Protein AF-A0A3D4I0L5-F1 (afdb_monomer)

Structure (mmCIF, N/CA/C/O backbone):
data_AF-A0A3D4I0L5-F1
#
_entry.id   AF-A0A3D4I0L5-F1
#
loop_
_atom_site.group_PDB
_atom_site.id
_atom_site.type_symbol
_atom_site.label_atom_id
_atom_site.label_alt_id
_atom_site.label_comp_id
_atom_site.label_asym_id
_atom_site.label_entity_id
_atom_site.label_seq_id
_atom_site.pdbx_PDB_ins_code
_atom_site.Cartn_x
_atom_site.Cartn_y
_atom_site.Cartn_z
_atom_site.occupancy
_atom_site.B_iso_or_equiv
_atom_site.auth_seq_id
_atom_site.auth_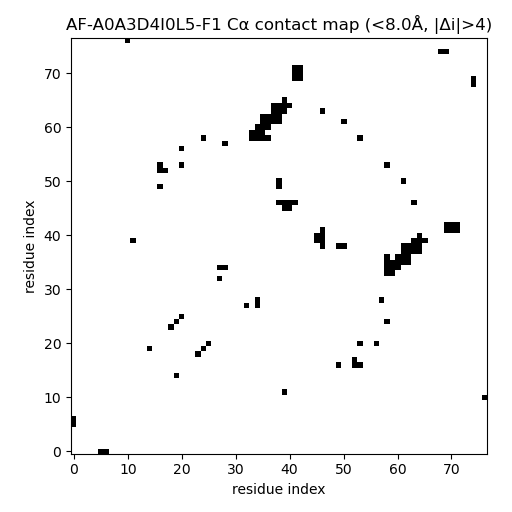comp_id
_atom_site.auth_asym_id
_atom_site.auth_atom_id
_atom_site.pdbx_PDB_model_num
ATOM 1 N N . GLU A 1 1 ? -7.126 4.614 -29.609 1.00 58.72 1 GLU A N 1
ATOM 2 C CA . GLU A 1 1 ? -8.355 4.097 -28.966 1.00 58.72 1 GLU A CA 1
ATOM 3 C C . GLU A 1 1 ? -9.249 3.443 -30.021 1.00 58.72 1 GLU A C 1
ATOM 5 O O . GLU A 1 1 ? -9.036 3.708 -31.199 1.00 58.72 1 GLU A O 1
ATOM 10 N N . THR A 1 2 ? -10.160 2.547 -29.629 1.00 55.84 2 THR A N 1
ATOM 11 C CA . THR A 1 2 ? -10.988 1.696 -30.515 1.00 55.84 2 THR A CA 1
ATOM 12 C C . THR A 1 2 ? -12.441 1.664 -30.024 1.00 55.84 2 THR A C 1
ATOM 14 O O . THR A 1 2 ? -12.715 2.049 -28.888 1.00 55.84 2 THR A O 1
ATOM 17 N N . ALA A 1 3 ? -13.378 1.199 -30.853 1.00 68.69 3 ALA A N 1
ATOM 18 C CA . ALA A 1 3 ? -14.780 1.058 -30.471 1.00 68.69 3 ALA A CA 1
ATOM 19 C C . ALA A 1 3 ? -14.941 0.082 -29.287 1.00 68.69 3 ALA A C 1
ATOM 21 O O . ALA A 1 3 ? -14.568 -1.086 -29.384 1.00 68.69 3 ALA A O 1
ATOM 22 N N . GLY A 1 4 ? -15.514 0.569 -28.181 1.00 89.31 4 GLY A N 1
ATOM 23 C CA . GLY A 1 4 ? -15.836 -0.226 -26.989 1.00 89.31 4 GLY A CA 1
ATOM 24 C C . GLY A 1 4 ? -14.738 -0.322 -25.922 1.00 89.31 4 GLY A C 1
ATOM 25 O O . GLY A 1 4 ? -14.892 -1.107 -24.992 1.00 89.31 4 GLY A O 1
ATOM 26 N N . GLY A 1 5 ? -13.650 0.449 -26.024 1.00 89.62 5 GLY A N 1
ATOM 27 C CA . GLY A 1 5 ? -12.570 0.448 -25.031 1.00 89.62 5 GLY A CA 1
ATOM 28 C C . GLY A 1 5 ? -12.082 1.846 -24.657 1.00 89.62 5 GLY A C 1
ATOM 29 O O . GLY A 1 5 ? -12.443 2.826 -25.303 1.00 89.62 5 GLY A O 1
ATOM 30 N N . MET A 1 6 ? -11.238 1.905 -23.624 1.00 90.69 6 MET A N 1
ATOM 31 C CA . MET A 1 6 ? -10.562 3.120 -23.165 1.00 90.69 6 MET A CA 1
ATOM 32 C C . MET A 1 6 ? -9.044 2.909 -23.128 1.00 90.69 6 MET A C 1
ATOM 34 O O . MET A 1 6 ? -8.580 1.826 -22.767 1.00 90.69 6 MET A O 1
ATOM 38 N N . LEU A 1 7 ? -8.270 3.937 -23.478 1.00 87.25 7 LEU A N 1
ATOM 39 C CA . LEU A 1 7 ? -6.817 3.983 -23.282 1.00 87.25 7 LEU A CA 1
ATOM 40 C C . LEU A 1 7 ? -6.459 4.868 -22.080 1.00 87.25 7 LEU A C 1
ATOM 42 O O . LEU A 1 7 ? -6.927 5.996 -21.963 1.00 87.25 7 LEU A O 1
ATOM 46 N N . ASN A 1 8 ? -5.591 4.357 -21.205 1.00 83.12 8 ASN A N 1
ATOM 47 C CA . ASN A 1 8 ? -5.096 5.035 -20.007 1.00 83.12 8 ASN A CA 1
ATOM 48 C C . ASN A 1 8 ? -3.558 4.999 -19.992 1.00 83.12 8 ASN A C 1
ATOM 50 O O . ASN A 1 8 ? -2.965 3.960 -20.269 1.00 83.12 8 ASN A O 1
ATOM 54 N N . SER A 1 9 ? -2.935 6.127 -19.638 1.00 83.44 9 SER A N 1
ATOM 55 C CA . SER A 1 9 ? -1.490 6.260 -19.415 1.00 83.44 9 SER A CA 1
ATOM 56 C C . SER A 1 9 ? -1.190 7.163 -18.207 1.00 83.44 9 SER A C 1
ATOM 58 O O . SER A 1 9 ? -0.364 8.066 -18.284 1.00 83.44 9 SER A O 1
ATOM 60 N N . VAL A 1 10 ? -1.897 6.948 -17.091 1.00 80.69 10 VAL A N 1
ATOM 61 C CA . VAL A 1 10 ? -1.799 7.744 -15.847 1.00 80.69 10 VAL A CA 1
ATOM 62 C C . VAL A 1 10 ? -0.434 7.619 -15.154 1.00 80.69 10 VAL A C 1
ATOM 64 O O . VAL A 1 10 ? -0.062 8.507 -14.396 1.00 80.69 10 VAL A O 1
ATOM 67 N N . GLY A 1 11 ? 0.329 6.548 -15.401 1.00 78.69 11 GLY A N 1
ATOM 68 C CA . GLY A 1 11 ? 1.694 6.417 -14.871 1.00 78.69 11 GLY A CA 1
ATOM 69 C C . GLY A 1 11 ? 1.774 6.225 -13.351 1.00 78.69 11 GLY A C 1
ATOM 70 O O . GLY A 1 11 ? 2.717 6.697 -12.729 1.00 78.69 11 GLY A O 1
ATOM 71 N N . LEU A 1 12 ? 0.786 5.551 -12.745 1.00 80.38 12 LEU A N 1
ATOM 72 C CA . LEU A 1 12 ? 0.761 5.212 -11.311 1.00 80.38 12 LEU A CA 1
ATOM 73 C C . LEU A 1 12 ? 0.884 6.420 -10.356 1.00 80.38 12 LEU A C 1
ATOM 75 O O . LEU A 1 12 ? 1.459 6.299 -9.274 1.00 80.38 12 LEU A O 1
ATOM 79 N N . GLN A 1 13 ? 0.322 7.582 -10.711 1.00 82.44 13 GLN A N 1
ATOM 80 C CA . GLN A 1 13 ? 0.285 8.727 -9.796 1.00 82.44 13 GLN A CA 1
ATOM 81 C C . GLN A 1 13 ? -0.426 8.375 -8.481 1.00 82.44 13 GLN A C 1
ATOM 83 O O . GLN A 1 13 ? -1.609 8.040 -8.472 1.00 82.44 13 GLN A O 1
ATOM 88 N N . ASN A 1 14 ? 0.307 8.465 -7.370 1.00 89.81 14 ASN A N 1
ATOM 89 C CA . ASN A 1 14 ? -0.185 8.196 -6.023 1.00 89.81 14 ASN A CA 1
ATOM 90 C C . ASN A 1 14 ? 0.572 9.062 -4.991 1.00 89.81 14 ASN A C 1
ATOM 92 O O . ASN A 1 14 ? 1.710 9.460 -5.252 1.00 89.81 14 ASN A O 1
ATOM 96 N N . PRO A 1 15 ? -0.029 9.370 -3.828 1.00 89.94 15 PRO A N 1
ATOM 97 C CA . PRO A 1 15 ? 0.583 10.224 -2.807 1.00 89.94 15 PRO A CA 1
ATOM 98 C C . PRO A 1 15 ? 1.610 9.496 -1.915 1.00 89.94 15 PRO A C 1
ATOM 100 O O . PRO A 1 15 ? 2.147 10.101 -0.985 1.00 89.94 15 PRO A O 1
ATOM 103 N N . GLY A 1 16 ? 1.885 8.215 -2.180 1.00 94.06 16 GLY A N 1
ATOM 104 C CA . GLY A 1 16 ? 2.792 7.370 -1.408 1.00 94.06 16 GLY A CA 1
ATOM 105 C C . GLY A 1 16 ? 2.123 6.622 -0.251 1.00 94.06 16 GLY A C 1
ATOM 106 O O . GLY A 1 16 ? 1.062 6.998 0.255 1.00 94.06 16 GLY A O 1
ATOM 107 N N . VAL A 1 17 ? 2.789 5.553 0.197 1.00 96.31 17 VAL A N 1
ATOM 108 C CA . VAL A 1 17 ? 2.281 4.624 1.222 1.00 96.31 17 VAL A CA 1
ATOM 109 C C . VAL A 1 17 ? 2.036 5.294 2.579 1.00 96.31 17 VAL A C 1
ATOM 111 O O . VAL A 1 17 ? 1.016 5.039 3.214 1.00 96.31 17 VAL A O 1
ATOM 114 N N . ASP A 1 18 ? 2.897 6.224 3.001 1.00 96.56 18 ASP A N 1
ATOM 115 C CA . ASP A 1 18 ? 2.728 6.921 4.285 1.00 96.56 18 ASP A CA 1
ATOM 116 C C . ASP A 1 18 ? 1.485 7.809 4.294 1.00 96.56 18 ASP A C 1
ATOM 118 O O . ASP A 1 18 ? 0.755 7.879 5.289 1.00 96.56 18 ASP A O 1
ATOM 122 N N . TYR A 1 19 ? 1.226 8.488 3.172 1.00 97.75 19 TYR A N 1
ATOM 123 C CA . TYR A 1 19 ? 0.026 9.297 3.024 1.00 97.75 19 TYR A CA 1
ATOM 124 C C . TYR A 1 19 ? -1.220 8.414 3.063 1.00 97.75 19 TYR A C 1
ATOM 126 O O . TYR A 1 19 ? -2.164 8.742 3.786 1.00 97.75 19 TYR A O 1
ATOM 134 N N . PHE A 1 20 ? -1.203 7.292 2.340 1.00 97.44 20 PHE A N 1
ATOM 135 C CA . PHE A 1 20 ? -2.290 6.316 2.332 1.00 97.44 20 PHE A CA 1
ATOM 136 C C . PHE A 1 20 ? -2.604 5.808 3.748 1.00 97.44 20 PHE A C 1
ATOM 138 O O . PHE A 1 20 ? -3.747 5.921 4.200 1.00 97.44 20 PHE A O 1
ATOM 145 N N . ILE A 1 21 ? -1.592 5.338 4.489 1.00 97.81 21 ILE A N 1
ATOM 146 C CA . ILE A 1 21 ? -1.750 4.814 5.858 1.00 97.81 21 ILE A CA 1
ATOM 147 C C . ILE A 1 21 ? -2.332 5.880 6.790 1.00 97.81 21 ILE A C 1
ATOM 149 O O . ILE A 1 21 ? -3.209 5.589 7.606 1.00 97.81 21 ILE A O 1
ATOM 153 N N . LYS A 1 22 ? -1.859 7.125 6.682 1.00 98.12 22 LYS A N 1
ATOM 154 C CA . LYS A 1 22 ? -2.260 8.204 7.591 1.00 98.12 22 LYS A CA 1
ATOM 155 C C . LYS A 1 22 ? -3.642 8.781 7.279 1.00 98.12 22 LYS A C 1
ATOM 157 O O . LYS A 1 22 ? -4.360 9.138 8.212 1.00 98.12 22 LYS A O 1
ATOM 162 N N . ASN A 1 23 ? -3.997 8.927 6.004 1.00 97.81 23 ASN A N 1
ATOM 163 C CA . ASN A 1 23 ? -5.146 9.742 5.593 1.00 97.81 23 ASN A CA 1
ATOM 164 C C . ASN A 1 23 ? -6.295 8.921 4.996 1.00 97.81 23 ASN A C 1
ATOM 166 O O . ASN A 1 23 ? -7.455 9.246 5.241 1.00 97.81 23 ASN A O 1
ATOM 170 N N . GLU A 1 24 ? -6.000 7.857 4.250 1.00 97.19 24 GLU A N 1
ATOM 171 C CA . GLU A 1 24 ? -7.009 7.111 3.485 1.00 97.19 24 GLU A CA 1
ATOM 172 C C . GLU A 1 24 ? -7.448 5.839 4.210 1.00 97.19 24 GLU A C 1
ATOM 174 O O . GLU A 1 24 ? -8.645 5.594 4.393 1.00 97.19 24 GLU A O 1
ATOM 179 N N . LEU A 1 25 ? -6.485 5.063 4.714 1.00 97.50 25 LEU A N 1
ATOM 180 C CA . LEU A 1 25 ? -6.741 3.805 5.409 1.00 97.50 25 LEU A CA 1
ATOM 181 C C . LEU A 1 25 ? -7.713 3.945 6.600 1.00 97.50 25 LEU A C 1
ATOM 183 O O . LEU A 1 25 ? -8.615 3.112 6.723 1.00 97.50 25 LEU A O 1
ATOM 187 N N . PRO A 1 26 ? -7.647 4.992 7.452 1.00 97.44 26 PRO A N 1
ATOM 188 C CA . PRO A 1 26 ? -8.607 5.156 8.543 1.00 97.44 26 PRO A CA 1
ATOM 189 C C . PRO A 1 26 ? -10.049 5.349 8.065 1.00 97.44 26 PRO A C 1
ATOM 191 O O . PRO A 1 26 ? -10.984 4.977 8.776 1.00 97.44 26 PRO A O 1
ATOM 194 N N . TRP A 1 27 ? -10.247 5.947 6.888 1.00 97.19 27 TRP A N 1
ATOM 195 C CA . TRP A 1 27 ? -11.571 6.077 6.286 1.00 97.19 27 TRP A CA 1
ATOM 196 C C . TRP A 1 27 ? -12.030 4.749 5.679 1.00 97.19 27 TRP A C 1
ATOM 198 O O . TRP A 1 27 ? -13.169 4.348 5.923 1.00 97.19 27 TRP A O 1
ATOM 208 N N . LEU A 1 28 ? -11.145 4.029 4.982 1.00 97.31 28 LEU A N 1
ATOM 209 C CA . LEU A 1 28 ? -11.443 2.713 4.400 1.00 97.31 28 LEU A CA 1
ATOM 210 C C . LEU A 1 28 ? -11.872 1.698 5.468 1.00 97.31 28 LEU A C 1
ATOM 212 O O . LEU A 1 28 ? -12.886 1.024 5.307 1.00 97.31 28 LEU A O 1
ATOM 216 N N . LYS A 1 29 ? -11.194 1.667 6.621 1.00 96.75 29 LYS A N 1
ATOM 217 C CA . LYS A 1 29 ? -11.549 0.772 7.741 1.00 96.75 29 LYS A CA 1
ATOM 218 C C . LYS A 1 29 ? -12.957 1.007 8.293 1.00 96.75 29 LYS A C 1
ATOM 220 O O . LYS A 1 29 ? -13.554 0.089 8.847 1.00 96.75 29 LYS A O 1
ATOM 22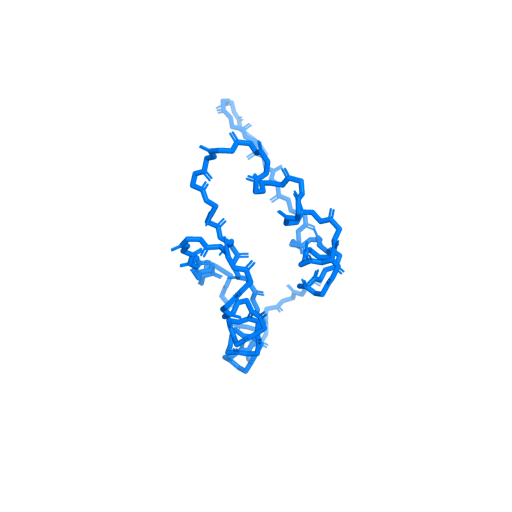5 N N . LYS A 1 30 ? -13.516 2.213 8.139 1.00 97.75 30 LYS A N 1
ATOM 226 C CA . LYS A 1 30 ? -14.890 2.525 8.574 1.00 97.75 30 LYS A CA 1
ATOM 227 C C . LYS A 1 30 ? -15.957 1.988 7.622 1.00 97.75 30 LYS A C 1
ATOM 229 O O . LYS A 1 30 ? -17.119 1.957 8.011 1.00 97.75 30 LYS A O 1
ATOM 234 N N . GLN A 1 31 ? -15.584 1.568 6.412 1.00 97.31 31 GLN A N 1
ATOM 235 C CA . GLN A 1 31 ? -16.540 1.064 5.424 1.00 97.31 31 GLN A CA 1
ATOM 236 C C . GLN A 1 31 ? -16.986 -0.374 5.718 1.00 97.31 31 GLN A C 1
ATOM 238 O O . GLN A 1 31 ? -17.986 -0.823 5.168 1.00 97.31 31 GLN A O 1
ATOM 243 N N . GLY A 1 32 ? -16.278 -1.092 6.600 1.00 94.38 32 GLY A N 1
ATOM 244 C CA . GLY A 1 32 ? -16.623 -2.471 6.956 1.00 94.38 32 GLY A CA 1
ATOM 245 C C . GLY A 1 32 ? -16.446 -3.457 5.797 1.00 94.38 32 GLY A C 1
ATOM 246 O O . GLY A 1 32 ? -17.132 -4.474 5.746 1.00 94.38 32 GLY A O 1
ATOM 247 N N . THR A 1 33 ? -15.555 -3.141 4.857 1.00 96.38 33 THR A N 1
ATOM 248 C CA . THR A 1 33 ? -15.240 -3.957 3.680 1.00 96.38 33 THR A CA 1
ATOM 249 C C . THR A 1 33 ? -13.812 -4.482 3.746 1.00 96.38 33 THR A C 1
ATOM 251 O O . THR A 1 33 ? -12.979 -3.917 4.449 1.00 96.38 33 THR A O 1
ATOM 254 N N . VAL A 1 34 ? -13.525 -5.516 2.952 1.00 98.06 34 VAL A N 1
ATOM 255 C CA . VAL A 1 34 ? -12.162 -6.024 2.750 1.00 98.06 34 VAL A CA 1
ATOM 256 C C . VAL A 1 34 ? -11.310 -4.967 2.045 1.00 98.06 34 VAL A C 1
ATOM 258 O O . VAL A 1 34 ? -11.740 -4.386 1.046 1.00 98.06 34 VAL A O 1
ATOM 261 N N . ILE A 1 35 ? -10.105 -4.727 2.551 1.00 98.19 35 ILE A N 1
ATOM 262 C CA . ILE A 1 35 ? -9.143 -3.756 2.030 1.00 98.19 35 ILE A CA 1
ATOM 263 C C . ILE A 1 35 ? -7.965 -4.511 1.416 1.00 98.19 35 ILE A C 1
ATOM 265 O O . ILE A 1 35 ? -7.164 -5.124 2.124 1.00 98.19 35 ILE A O 1
ATOM 269 N N . ILE A 1 36 ? -7.847 -4.423 0.091 1.00 98.06 36 ILE A N 1
ATOM 270 C CA . ILE A 1 36 ? -6.721 -4.965 -0.676 1.00 98.06 36 ILE A CA 1
ATOM 271 C C . ILE A 1 36 ? -5.841 -3.793 -1.114 1.00 98.06 36 ILE A C 1
ATOM 273 O O . ILE A 1 36 ? -6.292 -2.924 -1.861 1.00 98.06 36 ILE A O 1
ATOM 277 N N . ALA A 1 37 ? -4.598 -3.749 -0.641 1.00 97.62 37 ALA A N 1
ATOM 278 C CA . ALA A 1 37 ? -3.640 -2.716 -1.015 1.00 97.62 37 ALA A CA 1
ATOM 279 C C . ALA A 1 37 ? -2.888 -3.126 -2.289 1.00 97.62 37 ALA A C 1
ATOM 281 O O . ALA A 1 37 ? -2.079 -4.055 -2.259 1.00 97.62 37 ALA A O 1
ATOM 282 N N . ASN A 1 38 ? -3.140 -2.426 -3.398 1.00 96.62 38 ASN A N 1
ATOM 283 C CA . ASN A 1 38 ? -2.346 -2.563 -4.619 1.00 96.62 38 ASN A CA 1
ATOM 28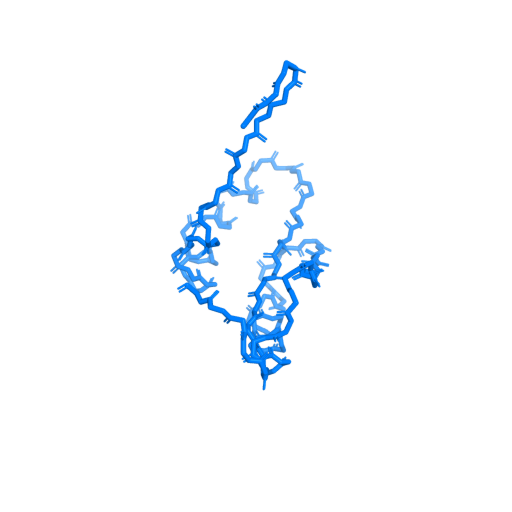4 C C . ASN A 1 38 ? -0.973 -1.910 -4.409 1.00 96.62 38 ASN A C 1
ATOM 286 O O . ASN A 1 38 ? -0.888 -0.715 -4.124 1.00 96.62 38 ASN A O 1
ATOM 290 N N . VAL A 1 39 ? 0.095 -2.692 -4.540 1.00 94.88 39 VAL A N 1
ATOM 291 C CA . VAL A 1 39 ? 1.478 -2.238 -4.375 1.00 94.88 39 VAL A CA 1
ATOM 292 C C . VAL A 1 39 ? 2.172 -2.283 -5.724 1.00 94.88 39 VAL A C 1
ATOM 294 O O . VAL A 1 39 ? 2.275 -3.343 -6.340 1.00 94.88 39 VAL A O 1
ATOM 297 N N . ALA A 1 40 ? 2.681 -1.136 -6.159 1.00 91.44 40 ALA A N 1
ATOM 298 C CA . ALA A 1 40 ? 3.493 -0.999 -7.358 1.00 91.44 40 ALA A CA 1
ATOM 299 C C . ALA A 1 40 ? 4.840 -0.366 -6.995 1.00 91.44 40 ALA A C 1
ATOM 301 O O . ALA A 1 40 ? 4.909 0.517 -6.142 1.00 91.44 40 ALA A O 1
ATOM 302 N N . GLY A 1 41 ? 5.902 -0.816 -7.655 1.00 87.56 41 GLY A N 1
ATOM 303 C CA . GLY A 1 41 ? 7.273 -0.390 -7.392 1.00 87.56 41 GLY A CA 1
ATOM 304 C C . GLY A 1 41 ? 8.154 -0.547 -8.626 1.00 87.56 41 GLY A C 1
ATOM 305 O O . GLY A 1 41 ? 7.827 -1.294 -9.554 1.00 87.56 41 GLY A O 1
ATOM 306 N N . SER A 1 42 ? 9.274 0.171 -8.647 1.00 85.94 42 SER A N 1
ATOM 307 C CA . SER A 1 42 ? 10.243 0.126 -9.747 1.00 85.94 42 SER A CA 1
ATOM 308 C C . SER A 1 42 ? 11.351 -0.902 -9.521 1.00 85.94 42 SER A C 1
ATOM 310 O O . SER A 1 42 ? 12.003 -1.363 -10.464 1.00 85.94 42 SER A O 1
ATOM 312 N N . THR A 1 43 ? 11.572 -1.269 -8.265 1.00 88.38 43 THR A N 1
ATOM 313 C CA . THR A 1 43 ? 12.580 -2.230 -7.831 1.00 88.38 43 THR A CA 1
ATOM 314 C C . THR A 1 43 ? 11.981 -3.211 -6.830 1.00 88.38 43 THR A C 1
ATOM 316 O O . THR A 1 43 ? 10.973 -2.907 -6.200 1.00 88.38 43 THR A O 1
ATOM 319 N N . VAL A 1 44 ? 12.597 -4.389 -6.668 1.00 90.56 44 VAL A N 1
ATOM 320 C CA . VAL A 1 44 ? 12.188 -5.366 -5.639 1.00 90.56 44 VAL A CA 1
ATOM 321 C C . VAL A 1 44 ? 12.220 -4.722 -4.254 1.00 90.56 44 VAL A C 1
ATOM 323 O O . VAL A 1 44 ? 11.332 -4.964 -3.443 1.00 90.56 44 VAL A O 1
ATOM 326 N N . GLU A 1 45 ? 13.212 -3.865 -4.023 1.00 92.88 45 GLU A N 1
ATOM 327 C CA . GLU A 1 45 ? 13.376 -3.118 -2.785 1.00 92.88 45 GLU A CA 1
ATOM 328 C C . GLU A 1 45 ? 12.155 -2.219 -2.495 1.00 92.88 45 GLU A C 1
ATOM 330 O O . GLU A 1 45 ? 11.649 -2.248 -1.376 1.00 92.88 45 GLU A O 1
ATOM 335 N N . ASP A 1 46 ? 11.602 -1.531 -3.505 1.00 91.25 46 ASP A N 1
ATOM 336 C CA . ASP A 1 46 ? 10.394 -0.698 -3.355 1.00 91.25 46 ASP A CA 1
ATOM 337 C C . ASP A 1 46 ? 9.170 -1.529 -2.929 1.00 91.25 46 ASP A C 1
ATOM 339 O O . ASP A 1 46 ? 8.367 -1.098 -2.093 1.00 91.25 46 ASP A O 1
ATOM 343 N N . TYR A 1 47 ? 9.011 -2.730 -3.506 1.00 93.00 47 TYR A N 1
ATOM 344 C CA . TYR A 1 47 ? 7.919 -3.640 -3.145 1.00 93.00 47 TYR A CA 1
ATOM 345 C C . TYR A 1 47 ? 8.062 -4.116 -1.701 1.00 93.00 47 TYR A C 1
ATOM 347 O O . TYR A 1 47 ? 7.082 -4.090 -0.956 1.00 93.00 47 TYR A O 1
ATOM 355 N N . CYS A 1 48 ? 9.269 -4.536 -1.306 1.00 95.44 48 CYS A N 1
ATOM 356 C CA . CYS A 1 48 ? 9.555 -4.976 0.057 1.00 95.44 48 CYS A CA 1
ATOM 357 C C . CYS A 1 48 ? 9.293 -3.855 1.066 1.00 95.44 48 CYS A C 1
ATOM 359 O O . CYS A 1 48 ? 8.537 -4.064 2.008 1.00 95.44 48 CYS A O 1
ATOM 361 N N . GLU A 1 49 ? 9.82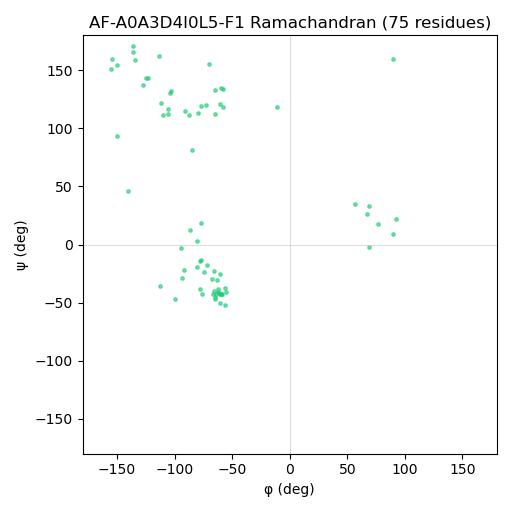8 -2.656 0.830 1.00 95.88 49 GLU A N 1
ATOM 362 C CA . GLU A 1 49 ? 9.646 -1.512 1.727 1.00 95.88 49 GLU A CA 1
ATOM 363 C C . GLU A 1 49 ? 8.166 -1.134 1.877 1.00 95.88 49 GLU A C 1
ATOM 365 O O . GLU A 1 49 ? 7.681 -0.886 2.982 1.00 95.88 49 GLU A O 1
ATOM 370 N N . THR A 1 50 ? 7.415 -1.122 0.774 1.00 95.88 50 THR A N 1
ATOM 371 C CA . THR A 1 50 ? 5.983 -0.801 0.815 1.00 95.88 50 THR A CA 1
ATOM 372 C C . THR A 1 50 ? 5.192 -1.872 1.564 1.00 95.88 50 THR A C 1
ATOM 374 O O . THR A 1 50 ? 4.325 -1.539 2.372 1.00 95.88 50 THR A O 1
ATOM 377 N N . ALA A 1 51 ? 5.494 -3.153 1.336 1.00 96.50 51 ALA A N 1
ATOM 378 C CA . ALA A 1 51 ? 4.848 -4.259 2.035 1.00 96.50 51 ALA A CA 1
ATOM 379 C C . ALA A 1 51 ? 5.151 -4.243 3.543 1.00 96.50 51 ALA A C 1
ATOM 381 O O . ALA A 1 51 ? 4.233 -4.407 4.342 1.00 96.50 51 ALA A O 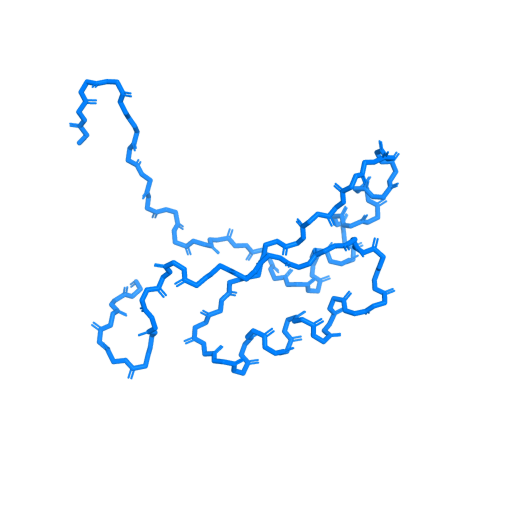1
ATOM 382 N N . GLU A 1 52 ? 6.400 -3.975 3.935 1.00 97.38 52 GLU A N 1
ATOM 383 C CA . GLU A 1 52 ? 6.805 -3.833 5.341 1.00 97.38 52 GLU A CA 1
ATOM 384 C C . GLU A 1 52 ? 6.072 -2.681 6.035 1.00 97.38 52 GLU A C 1
ATOM 386 O O . GLU A 1 52 ? 5.603 -2.832 7.159 1.00 97.38 52 GLU A O 1
ATOM 391 N N . ARG A 1 53 ? 5.906 -1.537 5.362 1.00 97.38 53 ARG A N 1
ATOM 392 C CA . ARG A 1 53 ? 5.154 -0.393 5.912 1.00 97.38 53 ARG A CA 1
ATOM 393 C C . ARG A 1 53 ? 3.662 -0.677 6.066 1.00 97.38 53 ARG A C 1
ATOM 395 O O . ARG A 1 53 ? 3.019 -0.088 6.931 1.00 97.38 53 ARG A O 1
ATOM 402 N N . LEU A 1 54 ? 3.102 -1.532 5.212 1.00 97.62 54 LEU A N 1
ATOM 403 C CA . LEU A 1 54 ? 1.697 -1.932 5.265 1.00 97.62 54 LEU A CA 1
ATOM 404 C C . LEU A 1 54 ? 1.427 -3.020 6.312 1.00 97.62 54 LEU A C 1
ATOM 406 O O . LEU A 1 54 ? 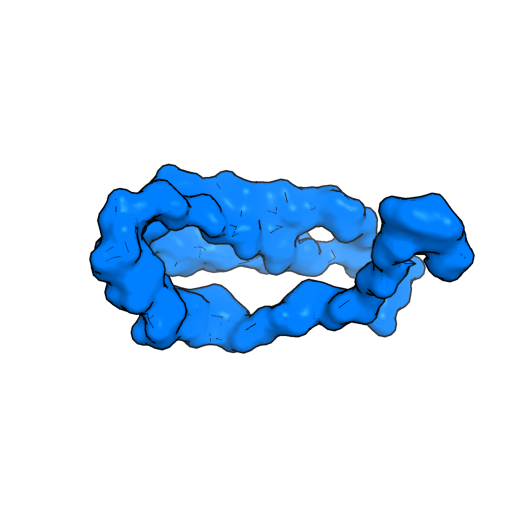0.275 -3.166 6.740 1.00 97.62 54 LEU A O 1
ATOM 410 N N . ASP A 1 55 ? 2.455 -3.746 6.753 1.00 97.25 55 ASP A N 1
ATOM 411 C CA . ASP A 1 55 ? 2.328 -4.759 7.794 1.00 97.25 55 ASP A CA 1
ATOM 412 C C . ASP A 1 55 ? 1.768 -4.155 9.093 1.00 97.25 55 ASP A C 1
ATOM 414 O O . ASP A 1 55 ? 2.125 -3.059 9.526 1.00 97.25 55 ASP A O 1
ATOM 418 N N . GLY A 1 56 ? 0.797 -4.839 9.696 1.00 95.06 56 GLY A N 1
ATOM 419 C CA . GLY A 1 56 ? 0.123 -4.377 10.915 1.00 95.06 56 GLY A CA 1
ATOM 420 C C . GLY A 1 56 ? -0.788 -3.140 10.781 1.00 95.06 56 GLY A C 1
ATOM 421 O O . GLY A 1 56 ? -1.446 -2.774 11.757 1.00 95.06 56 GLY A O 1
ATOM 422 N N . THR A 1 57 ? -0.911 -2.505 9.608 1.00 95.25 57 THR A N 1
ATOM 423 C CA . THR A 1 57 ? -1.757 -1.298 9.422 1.00 95.25 57 THR A CA 1
ATOM 424 C C . THR A 1 57 ? -3.269 -1.596 9.447 1.00 95.25 57 THR A C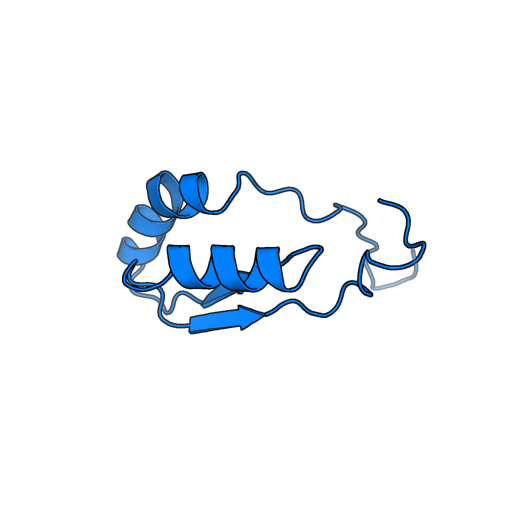 1
ATOM 426 O O . THR A 1 57 ? -4.109 -0.721 9.708 1.00 95.25 57 THR A O 1
ATOM 429 N N . GLY A 1 58 ? -3.633 -2.868 9.267 1.00 95.00 58 GLY A N 1
ATOM 430 C CA . GLY A 1 58 ? -5.010 -3.364 9.262 1.00 95.00 58 GLY A CA 1
ATOM 431 C C . GLY A 1 58 ? -5.655 -3.406 7.879 1.00 95.00 58 GLY A C 1
ATOM 432 O O . GLY A 1 58 ? -6.880 -3.359 7.805 1.00 95.00 58 GLY A O 1
ATOM 433 N N . ILE A 1 59 ? -4.847 -3.450 6.818 1.00 97.81 59 ILE A N 1
ATOM 434 C CA . ILE A 1 59 ? -5.267 -3.985 5.518 1.00 97.81 59 ILE A CA 1
ATOM 435 C C . ILE A 1 59 ? -5.440 -5.509 5.615 1.00 97.81 59 ILE A C 1
ATOM 437 O O . ILE A 1 59 ? -4.804 -6.146 6.456 1.00 97.81 59 ILE A O 1
ATOM 441 N N . ASP A 1 60 ? -6.265 -6.095 4.751 1.00 98.19 60 ASP A N 1
ATOM 442 C CA . ASP A 1 60 ? -6.536 -7.538 4.766 1.00 98.19 60 ASP A CA 1
ATOM 443 C C . ASP A 1 60 ? -5.626 -8.316 3.809 1.00 98.19 60 ASP A C 1
ATOM 445 O O . ASP A 1 60 ? -5.351 -9.497 4.024 1.00 98.19 60 ASP A O 1
ATOM 449 N N . MET A 1 61 ? -5.172 -7.671 2.728 1.00 97.94 61 MET A N 1
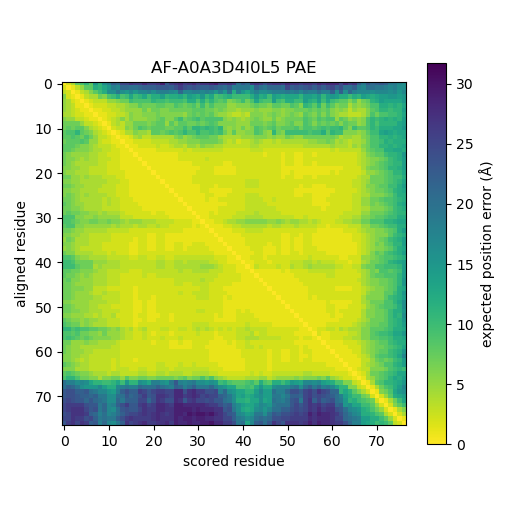ATOM 450 C CA . MET A 1 61 ? -4.345 -8.306 1.703 1.00 97.94 61 MET A CA 1
ATOM 451 C C . MET A 1 61 ? -3.482 -7.290 0.950 1.00 97.94 61 MET A C 1
ATOM 453 O O . MET A 1 61 ? -3.872 -6.137 0.766 1.00 97.94 61 MET A O 1
ATOM 457 N N . VAL A 1 62 ? -2.331 -7.752 0.461 1.00 97.25 62 VAL A N 1
ATOM 458 C CA . VAL A 1 62 ? -1.488 -7.034 -0.501 1.00 97.25 62 VAL A CA 1
ATOM 459 C C . VAL A 1 62 ? -1.656 -7.664 -1.884 1.00 97.25 62 VAL A C 1
ATOM 461 O O . VAL A 1 62 ? -1.529 -8.878 -2.035 1.00 97.25 62 VAL A O 1
ATOM 464 N N . GLU A 1 63 ? -1.903 -6.836 -2.895 1.00 97.25 63 GLU A N 1
ATOM 465 C CA . GLU A 1 63 ? -1.876 -7.210 -4.310 1.00 97.25 63 GLU A CA 1
ATOM 466 C C . GLU A 1 63 ? -0.608 -6.631 -4.948 1.00 97.25 63 GLU A C 1
ATOM 468 O O . GLU A 1 63 ? -0.469 -5.417 -5.087 1.00 97.25 63 GLU A O 1
ATOM 473 N N . LEU A 1 64 ? 0.332 -7.492 -5.342 1.00 94.00 64 LEU A N 1
ATOM 474 C CA . LEU A 1 64 ? 1.558 -7.054 -6.009 1.00 94.00 64 LEU A CA 1
ATOM 475 C C . LEU A 1 64 ? 1.292 -6.782 -7.493 1.00 94.00 64 LEU A C 1
ATOM 477 O O . LEU A 1 64 ? 1.050 -7.701 -8.279 1.00 94.00 64 LEU A O 1
ATOM 481 N N . ASN A 1 65 ? 1.391 -5.519 -7.895 1.00 92.44 65 ASN A N 1
ATOM 482 C CA . ASN A 1 65 ? 1.215 -5.093 -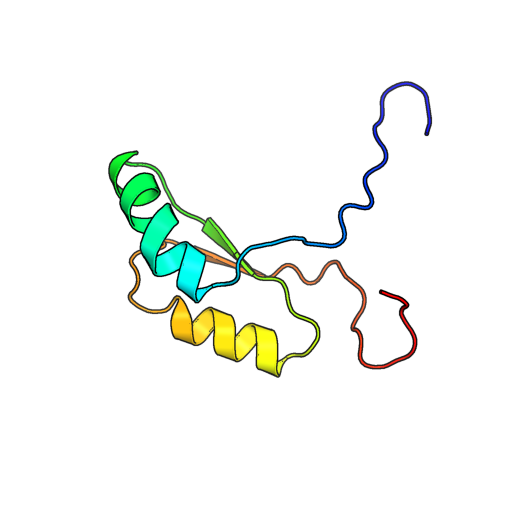9.274 1.00 92.44 65 ASN A CA 1
ATOM 483 C C . ASN A 1 65 ? 2.515 -5.234 -10.077 1.00 92.44 65 ASN A C 1
ATOM 485 O O . ASN A 1 65 ? 3.233 -4.268 -10.318 1.00 92.44 65 ASN A O 1
ATOM 489 N N . ILE A 1 66 ? 2.789 -6.453 -10.538 1.00 89.00 66 ILE A N 1
ATOM 490 C CA . ILE A 1 66 ? 3.964 -6.789 -11.363 1.00 89.00 66 ILE A CA 1
ATOM 491 C C . ILE A 1 66 ? 3.747 -6.574 -12.872 1.00 89.00 66 ILE A C 1
ATOM 493 O O . ILE A 1 66 ? 4.515 -7.076 -13.693 1.00 89.00 66 ILE A O 1
ATOM 497 N N . SER A 1 67 ? 2.667 -5.889 -13.259 1.00 82.31 67 SER A N 1
ATOM 498 C CA . SER A 1 67 ? 2.283 -5.735 -14.668 1.00 82.31 67 SER A CA 1
ATOM 499 C C . SER A 1 67 ? 3.165 -4.742 -15.432 1.00 82.31 67 SER A C 1
ATOM 501 O O . SER A 1 67 ? 3.302 -4.851 -16.652 1.00 82.31 67 SER A O 1
ATOM 503 N N . CYS A 1 68 ? 3.806 -3.805 -14.727 1.00 64.50 68 CYS A N 1
ATOM 504 C CA . CYS A 1 68 ? 4.793 -2.904 -15.307 1.00 64.50 68 CYS A CA 1
ATOM 505 C C . CYS A 1 68 ? 6.125 -3.652 -15.500 1.00 64.50 68 CYS A C 1
ATOM 507 O O . CYS A 1 68 ? 6.706 -4.123 -14.519 1.00 64.50 68 CYS A O 1
ATOM 509 N N . PRO A 1 69 ? 6.642 -3.778 -16.736 1.00 55.72 69 PRO A N 1
ATOM 510 C CA . PRO A 1 69 ? 7.901 -4.464 -16.979 1.00 55.72 69 PRO A CA 1
ATOM 511 C C . PRO A 1 69 ? 9.046 -3.694 -16.311 1.00 55.72 69 PRO A C 1
ATOM 513 O O . PRO A 1 69 ? 9.371 -2.576 -16.695 1.00 55.72 69 PRO A O 1
ATOM 516 N N . ASN A 1 70 ? 9.614 -4.318 -15.281 1.00 49.88 70 ASN A N 1
ATOM 517 C CA . ASN A 1 70 ? 10.814 -3.953 -14.531 1.00 49.88 70 ASN A CA 1
ATOM 518 C C . ASN A 1 70 ? 11.690 -2.834 -15.124 1.00 49.88 70 ASN A C 1
ATOM 520 O O . ASN A 1 70 ? 12.377 -2.977 -16.135 1.00 49.88 70 ASN A O 1
ATOM 524 N N . VAL A 1 71 ? 11.792 -1.771 -14.338 1.00 52.75 71 VAL A N 1
ATOM 525 C CA . VAL A 1 71 ? 12.512 -0.511 -14.558 1.00 52.75 71 VAL A CA 1
ATOM 526 C C . VAL A 1 71 ? 14.032 -0.644 -14.354 1.00 52.75 71 VAL A C 1
ATOM 528 O O . VAL A 1 71 ? 14.737 0.347 -14.199 1.00 52.75 71 VAL A O 1
ATOM 531 N N . LYS A 1 72 ? 14.577 -1.871 -14.391 1.00 47.62 72 LYS A N 1
ATOM 532 C CA . LYS A 1 72 ? 16.031 -2.118 -14.329 1.00 47.62 72 LYS A CA 1
ATOM 533 C C . LYS A 1 72 ? 16.710 -2.264 -15.700 1.00 47.62 72 LYS A C 1
ATOM 535 O O . LYS A 1 72 ? 17.934 -2.315 -15.727 1.00 47.62 72 LYS A O 1
ATOM 540 N N . GLN A 1 73 ? 15.991 -2.227 -16.831 1.00 46.03 73 GLN A N 1
ATOM 541 C CA . GLN A 1 73 ? 16.594 -2.063 -18.170 1.00 46.03 73 GLN A CA 1
ATOM 542 C C . GLN A 1 73 ? 15.648 -1.346 -19.160 1.00 46.03 73 GLN A C 1
ATOM 544 O O . GLN A 1 73 ? 14.858 -1.982 -19.846 1.00 46.03 73 GLN A O 1
ATOM 549 N N . GLY A 1 74 ? 15.763 -0.017 -19.280 1.00 39.28 74 GLY A N 1
ATOM 550 C CA . GLY A 1 74 ? 15.361 0.710 -20.499 1.00 39.28 74 GLY A CA 1
ATOM 551 C C . GLY A 1 74 ? 13.866 0.961 -20.753 1.00 39.28 74 GLY A C 1
ATOM 552 O O . GLY A 1 74 ? 13.509 1.285 -21.883 1.00 39.28 74 GLY A O 1
ATOM 553 N N . GLY A 1 75 ? 12.995 0.844 -19.749 1.00 39.75 75 GLY A N 1
ATOM 554 C CA . GLY A 1 75 ? 11.591 1.257 -19.855 1.00 39.75 75 GLY A CA 1
ATOM 555 C C . GLY A 1 75 ? 11.410 2.711 -19.421 1.00 39.75 75 GLY A C 1
ATOM 556 O O . GLY A 1 75 ? 11.661 3.035 -18.266 1.00 39.75 75 GLY A O 1
ATOM 557 N N . VAL A 1 76 ? 11.022 3.575 -20.356 1.00 36.72 76 VAL A N 1
ATOM 558 C CA . VAL A 1 76 ? 10.750 5.007 -20.150 1.00 36.72 76 VAL A CA 1
ATOM 559 C C . VAL A 1 76 ? 9.624 5.194 -19.116 1.00 36.72 76 VAL A C 1
ATOM 561 O O . VAL A 1 76 ? 8.611 4.501 -19.211 1.00 36.72 76 VAL A O 1
ATOM 564 N N . GLN A 1 77 ? 9.812 6.116 -18.160 1.00 44.53 77 GLN A N 1
ATOM 565 C CA . GLN A 1 77 ? 8.716 6.742 -17.400 1.00 44.53 77 GLN A CA 1
ATOM 566 C C . GLN A 1 77 ? 8.164 7.930 -18.182 1.00 44.53 77 GLN A C 1
ATOM 568 O O . GLN A 1 77 ? 8.994 8.733 -18.671 1.00 44.53 77 GLN A O 1
#

Radius of gyration: 14.89 Å; Cα contacts (8 Å, |Δi|>4): 64; chains: 1; bounding box: 33×18×41 Å

Solvent-accessible surface area (backbone atoms only — not comparable to full-atom values): 5223 Å² total; per-residue (Å²): 129,58,94,94,63,86,81,84,84,77,80,82,81,71,87,50,69,68,48,40,60,71,66,47,46,68,56,52,66,73,69,78,60,91,42,69,45,78,46,72,57,65,44,73,64,48,44,51,53,52,51,60,69,49,56,93,72,74,65,76,44,78,40,79,53,74,82,64,77,61,58,85,68,90,57,86,130

Mean predicted aligned error: 6.52 Å

Secondary structure (DSSP, 8-state):
--TT------TT----HHHIIIIIHHHHGGGTS--EEEE--SSHHHHHHHHHHHTTSS-SEEEE-TTS--TTSS---

Foldseek 3Di:
DDPPDDDDDPPPDDPDLVCCLPPPLVVVVVVVDAAEAEQEDQDPVSRVVSVVSCPPSPHPYYDYDPVPPHNPPDDDD

pLDDT: mean 86.23, std 17.13, range [36.72, 98.19]

Nearest PDB structures (foldseek):
  8wx8-assembly2_B  TM=8.127E-01  e=4.484E-01  synthetic construct
  8wx8-assembly1_A  TM=7.848E-01  e=9.535E-01  synthetic construct
  5gad-assembly1_i  TM=5.563E-01  e=3.510E+00  Escherichia coli
  1w8j-assembly2_B  TM=5.812E-01  e=4.946E+00  Gallus gallus

Sequence (77 aa):
ETAGGMLNSVGLQNPGVDYFIKNELPWLKKQGTVIIANVAGSTVEDYCETAERLDGTGIDMVELNISCPNVKQGGVQ